Protein AF-A0A5P1F5L2-F1 (afdb_monomer_lite)

pLDDT: mean 84.11, std 21.63, range [30.94, 98.56]

Secondary structure (DSSP, 8-state):
-PPP------------PPP---------HHHHHHHHHHHHHHHHHHHHHHHHHT--HHHHHHHHHHHHHHHHHHHHHHHHHHHHHHHHHHHHHHHHHHHHHHHHHTTSS-HHHHHHHHHHHHHHHHHHHHHHHHHHHHHHHHHTS-HHHHHHHHHHHHHHHHHHHHHHHHHHHHHHTT-

Sequence (179 aa):
MQEYNFNLIQKSTPLLESPAYLIPTTNCPFYAKRFDETIYRYSGAARYLEELQYTDLESKIQWAIGDAMLKEAIAAKVRASDISEKKARIWSLQKRRHQAKARLNAGEITQGEFNLEDATLASEVQAEKEAVEVLKQEASAAAAVPDAELHKRIREGVLAKHEKSISNTEAYLMSFSLL

Structure (mmCIF, N/CA/C/O backbone):
data_AF-A0A5P1F5L2-F1
#
_entry.id   AF-A0A5P1F5L2-F1
#
loop_
_atom_site.group_PDB
_atom_site.id
_atom_site.type_symbol
_atom_site.label_atom_id
_atom_site.label_alt_id
_atom_site.label_comp_id
_atom_site.label_asym_id
_atom_site.label_entity_id
_atom_site.label_seq_id
_atom_site.pdbx_PDB_ins_code
_atom_site.Cartn_x
_atom_site.Cartn_y
_atom_site.Cartn_z
_atom_site.occupancy
_atom_site.B_iso_or_equiv
_atom_site.auth_seq_id
_atom_site.auth_comp_id
_atom_site.auth_asym_id
_atom_site.auth_atom_id
_atom_site.pdbx_PDB_model_num
ATOM 1 N N . MET A 1 1 ? 57.929 -17.078 -86.349 1.00 39.91 1 MET A N 1
ATOM 2 C CA . MET A 1 1 ? 58.569 -18.075 -85.468 1.00 39.91 1 MET A CA 1
ATOM 3 C C . MET A 1 1 ? 60.052 -17.773 -85.463 1.00 39.91 1 MET A C 1
ATOM 5 O O . MET A 1 1 ? 60.691 -17.974 -86.483 1.00 39.91 1 MET A O 1
ATOM 9 N N . GLN A 1 2 ? 60.545 -17.153 -84.392 1.00 36.69 2 GLN A N 1
ATOM 10 C CA . GLN A 1 2 ? 61.964 -16.847 -84.206 1.00 36.69 2 GLN A CA 1
ATOM 11 C C . GLN A 1 2 ? 62.594 -17.970 -83.382 1.00 36.69 2 GLN A C 1
ATOM 13 O O . GLN A 1 2 ? 62.055 -18.353 -82.344 1.00 36.69 2 GLN A O 1
ATOM 18 N N . GLU A 1 3 ? 63.694 -18.512 -83.894 1.00 34.41 3 GLU A N 1
ATOM 19 C CA . GLU A 1 3 ? 64.475 -19.575 -83.274 1.00 34.41 3 GLU A CA 1
ATOM 20 C C . GLU A 1 3 ? 65.290 -19.037 -82.092 1.00 34.41 3 GLU A C 1
ATOM 22 O O . GLU A 1 3 ? 65.934 -17.988 -82.162 1.00 34.41 3 GLU A O 1
ATOM 27 N N . TYR A 1 4 ? 65.227 -19.785 -80.992 1.00 30.95 4 TYR A N 1
ATOM 28 C CA . TYR A 1 4 ? 66.009 -19.604 -79.777 1.00 30.95 4 TYR A CA 1
ATOM 29 C C . TYR A 1 4 ? 67.485 -19.920 -80.043 1.00 30.95 4 TYR A C 1
ATOM 31 O O . TYR A 1 4 ? 67.810 -21.037 -80.438 1.00 30.95 4 TYR A O 1
ATOM 39 N N . ASN A 1 5 ? 68.383 -18.981 -79.734 1.00 35.19 5 ASN A N 1
ATOM 40 C CA . ASN A 1 5 ? 69.810 -19.262 -79.594 1.00 35.19 5 ASN A CA 1
ATOM 41 C C . ASN A 1 5 ? 70.188 -19.330 -78.111 1.00 35.19 5 ASN A C 1
ATOM 43 O O . ASN A 1 5 ? 70.094 -18.352 -77.370 1.00 35.19 5 ASN A O 1
ATOM 47 N N . PHE A 1 6 ? 70.610 -20.523 -77.705 1.00 30.94 6 PHE A N 1
ATOM 48 C CA . PHE A 1 6 ? 71.222 -20.851 -76.426 1.00 30.94 6 PHE A CA 1
ATOM 49 C C . PHE A 1 6 ? 72.671 -20.349 -76.437 1.00 30.94 6 PHE A C 1
ATOM 51 O O . PHE A 1 6 ? 73.428 -20.720 -77.329 1.00 30.94 6 PHE A O 1
ATOM 58 N N . ASN A 1 7 ? 73.091 -19.562 -75.445 1.00 35.19 7 ASN A N 1
ATOM 59 C CA . ASN A 1 7 ? 74.497 -19.539 -75.044 1.00 35.19 7 ASN A CA 1
ATOM 60 C C . ASN A 1 7 ? 74.645 -19.227 -73.551 1.00 35.19 7 ASN A C 1
ATOM 62 O O . ASN A 1 7 ? 74.286 -18.159 -73.059 1.00 35.19 7 ASN A O 1
ATOM 66 N N . LEU A 1 8 ? 75.177 -20.234 -72.862 1.00 31.19 8 LEU A N 1
ATOM 67 C CA . LEU A 1 8 ? 75.652 -20.260 -71.486 1.00 31.19 8 LEU A CA 1
ATOM 68 C C . LEU A 1 8 ? 76.859 -19.324 -71.326 1.00 31.19 8 LEU A C 1
ATOM 70 O O . LEU A 1 8 ? 77.848 -19.526 -72.021 1.00 31.19 8 LEU A O 1
ATOM 74 N N . ILE A 1 9 ? 76.856 -18.443 -70.322 1.00 34.44 9 ILE A N 1
ATOM 75 C CA . ILE A 1 9 ? 78.066 -18.165 -69.530 1.00 34.44 9 ILE A CA 1
ATOM 76 C C . ILE A 1 9 ? 77.661 -18.084 -68.057 1.00 34.44 9 ILE A C 1
ATOM 78 O O . ILE A 1 9 ? 77.001 -17.147 -67.612 1.00 34.44 9 ILE A O 1
ATOM 82 N N . GLN A 1 10 ? 78.077 -19.107 -67.311 1.00 34.38 10 GLN A N 1
ATOM 83 C CA . GLN A 1 10 ? 78.050 -19.170 -65.857 1.00 34.38 10 GLN A CA 1
ATOM 84 C C . GLN A 1 10 ? 78.964 -18.088 -65.266 1.00 34.38 10 GLN A C 1
ATOM 86 O O . GLN A 1 10 ? 80.162 -18.061 -65.550 1.00 34.38 10 GLN A O 1
ATOM 91 N N . LYS A 1 11 ? 78.428 -17.256 -64.371 1.00 35.53 11 LYS A N 1
ATOM 92 C CA . LYS A 1 11 ? 79.216 -16.633 -63.305 1.00 35.53 11 LYS A CA 1
ATOM 93 C C . LYS A 1 11 ? 78.507 -16.848 -61.976 1.00 35.53 11 LYS A C 1
ATOM 95 O O . LYS A 1 11 ? 77.407 -16.370 -61.738 1.00 35.53 11 LYS A O 1
ATOM 100 N N . SER A 1 12 ? 79.179 -17.646 -61.164 1.00 36.00 12 SER A N 1
ATOM 101 C CA . SER A 1 12 ? 78.937 -17.965 -59.768 1.00 36.00 12 SER A CA 1
ATOM 102 C C . SER A 1 12 ? 78.857 -16.716 -58.890 1.00 36.00 12 SER A C 1
ATOM 104 O O . SER A 1 12 ? 79.829 -15.966 -58.795 1.00 36.00 12 SER A O 1
ATOM 106 N N . THR A 1 13 ? 77.745 -16.561 -58.178 1.00 33.91 13 THR A N 1
ATOM 107 C CA . THR A 1 13 ? 77.632 -15.709 -56.987 1.00 33.91 13 THR A CA 1
ATOM 108 C C . THR A 1 13 ? 76.952 -16.514 -55.880 1.00 33.91 13 THR A C 1
ATOM 110 O O . THR A 1 13 ? 75.956 -17.185 -56.159 1.00 33.91 13 THR A O 1
ATOM 113 N N . PRO A 1 14 ? 77.508 -16.521 -54.656 1.00 36.44 14 PRO A N 1
ATOM 114 C CA . PRO A 1 14 ? 77.067 -17.410 -53.594 1.00 36.44 14 PRO A CA 1
ATOM 115 C C . PRO A 1 14 ? 75.724 -16.976 -53.004 1.00 36.44 14 PRO A C 1
ATOM 117 O O . PRO A 1 14 ? 75.420 -15.788 -52.897 1.00 36.44 14 PRO A O 1
ATOM 120 N N . LEU A 1 15 ? 74.957 -17.993 -52.615 1.00 38.56 15 LEU A N 1
ATOM 121 C CA . LEU A 1 15 ? 73.774 -17.940 -51.765 1.00 38.56 15 LEU A CA 1
ATOM 122 C C . LEU A 1 15 ? 74.031 -17.030 -50.556 1.00 38.56 15 LEU A C 1
ATOM 124 O O . LEU A 1 15 ? 74.801 -17.391 -49.668 1.00 38.56 15 LEU A O 1
ATOM 128 N N . LEU A 1 16 ? 73.379 -15.867 -50.522 1.00 33.41 16 LEU A N 1
ATOM 129 C CA . LEU A 1 16 ? 73.164 -15.132 -49.282 1.00 33.41 16 LEU A CA 1
ATOM 130 C C . LEU A 1 16 ? 71.713 -15.368 -48.877 1.00 33.41 16 LEU A C 1
ATOM 132 O O . LEU A 1 16 ? 70.776 -14.938 -49.549 1.00 33.41 16 LEU A O 1
ATOM 136 N N . GLU A 1 17 ? 71.571 -16.158 -47.824 1.00 35.28 17 GLU A N 1
ATOM 137 C CA . GLU A 1 17 ? 70.322 -16.580 -47.215 1.00 35.28 17 GLU A CA 1
ATOM 138 C C . GLU A 1 17 ? 69.431 -15.372 -46.908 1.00 35.28 17 GLU A C 1
ATOM 140 O O . GLU A 1 17 ? 69.845 -14.397 -46.279 1.00 35.28 17 GLU A O 1
ATOM 145 N N . SER A 1 18 ? 68.182 -15.445 -47.365 1.00 33.16 18 SER A N 1
ATOM 146 C CA . SER A 1 18 ? 67.129 -14.531 -46.940 1.00 33.16 18 SER A CA 1
ATOM 147 C C . SER A 1 18 ? 66.970 -14.667 -45.421 1.00 33.16 18 SER A C 1
ATOM 149 O O . SER A 1 18 ? 66.786 -15.796 -44.957 1.00 33.16 18 SER A O 1
ATOM 151 N N . PRO A 1 19 ? 66.998 -13.582 -44.623 1.00 37.66 19 PRO A N 1
ATOM 152 C CA . PRO A 1 19 ? 66.645 -13.692 -43.221 1.00 37.66 19 PRO A CA 1
ATOM 153 C C . PRO A 1 19 ? 65.190 -14.141 -43.168 1.00 37.66 19 PRO A C 1
ATOM 155 O O . PRO A 1 19 ? 64.294 -13.483 -43.702 1.00 37.66 19 PRO A O 1
ATOM 158 N N . ALA A 1 20 ? 64.985 -15.319 -42.586 1.00 35.78 20 ALA A N 1
ATOM 159 C CA . ALA A 1 20 ? 63.677 -15.837 -42.266 1.00 35.78 20 ALA A CA 1
ATOM 160 C C . ALA A 1 20 ? 62.918 -14.746 -41.505 1.00 35.78 20 ALA A C 1
ATOM 162 O O . ALA A 1 20 ? 63.243 -14.431 -40.359 1.00 35.78 20 ALA A O 1
ATOM 163 N N . TYR A 1 21 ? 61.906 -14.161 -42.146 1.00 38.88 21 TYR A N 1
ATOM 164 C CA . TYR A 1 21 ? 60.828 -13.541 -41.403 1.00 38.88 21 TYR A CA 1
ATOM 165 C C . TYR A 1 21 ? 60.235 -14.661 -40.553 1.00 38.88 21 TYR A C 1
ATOM 167 O O . TYR A 1 21 ? 59.498 -15.515 -41.045 1.00 38.88 21 TYR A O 1
ATOM 175 N N . LEU A 1 22 ? 60.628 -14.688 -39.281 1.00 38.41 22 LEU A N 1
ATOM 176 C CA . LEU A 1 22 ? 59.902 -15.370 -38.229 1.00 38.41 22 LEU A CA 1
ATOM 177 C C . LEU A 1 22 ? 58.505 -14.755 -38.224 1.00 38.41 22 LEU A C 1
ATOM 179 O O . LEU A 1 22 ? 58.256 -13.762 -37.549 1.00 38.41 22 LEU A O 1
ATOM 183 N N . ILE A 1 23 ? 57.601 -15.327 -39.014 1.00 43.69 23 ILE A N 1
ATOM 184 C CA . ILE A 1 23 ? 56.178 -15.263 -38.721 1.00 43.69 23 ILE A CA 1
ATOM 185 C C . ILE A 1 23 ? 56.076 -15.951 -37.361 1.00 43.69 23 ILE A C 1
ATOM 187 O O . ILE A 1 23 ? 56.344 -17.155 -37.287 1.00 43.69 23 ILE A O 1
ATOM 191 N N . PRO A 1 24 ? 55.756 -15.244 -36.264 1.00 38.94 24 PRO A N 1
ATOM 192 C CA . PRO A 1 24 ? 55.422 -15.935 -35.043 1.00 38.94 24 PRO A CA 1
ATOM 193 C C . PRO A 1 24 ? 54.139 -16.683 -35.384 1.00 38.94 24 PRO A C 1
ATOM 195 O O . PRO A 1 24 ? 53.091 -16.075 -35.592 1.00 38.94 24 PRO A O 1
ATOM 198 N N . THR A 1 25 ? 54.223 -18.003 -35.515 1.00 46.62 25 THR A N 1
ATOM 199 C CA . THR A 1 25 ? 53.054 -18.871 -35.545 1.00 46.62 25 THR A CA 1
ATOM 200 C C . THR A 1 25 ? 52.390 -18.767 -34.179 1.00 46.62 25 THR A C 1
ATOM 202 O O . THR A 1 25 ? 52.604 -19.597 -33.297 1.00 46.62 25 THR A O 1
ATOM 205 N N . THR A 1 26 ? 51.587 -17.726 -33.978 1.00 48.38 26 THR A N 1
ATOM 206 C CA . THR A 1 26 ? 50.662 -17.576 -32.855 1.00 48.38 26 THR A CA 1
ATOM 207 C C . THR A 1 26 ? 49.464 -18.490 -33.069 1.00 48.38 26 THR A C 1
ATOM 209 O O . THR A 1 26 ? 48.314 -18.075 -33.013 1.00 48.38 26 THR A O 1
ATOM 212 N N . ASN A 1 27 ? 49.720 -19.785 -33.250 1.00 53.09 27 ASN A N 1
ATOM 213 C CA . ASN A 1 27 ? 48.695 -20.805 -33.090 1.00 53.09 27 ASN A CA 1
ATOM 214 C C . ASN A 1 27 ? 48.590 -21.138 -31.593 1.00 53.09 27 ASN A C 1
ATOM 216 O O . ASN A 1 27 ? 48.832 -22.259 -31.155 1.00 53.09 27 ASN A O 1
ATOM 220 N N . CYS A 1 28 ? 48.325 -20.111 -30.780 1.00 49.22 28 CYS A N 1
ATOM 221 C CA . CYS A 1 28 ? 48.042 -20.279 -29.365 1.00 49.22 28 CYS A CA 1
ATOM 222 C C . CYS A 1 28 ? 46.516 -20.332 -29.212 1.00 49.22 28 CYS A C 1
ATOM 224 O O . CYS A 1 28 ? 45.866 -19.287 -29.308 1.00 49.22 28 CYS A O 1
ATOM 226 N N . PRO A 1 29 ? 45.917 -21.515 -28.979 1.00 60.31 29 PRO A N 1
ATOM 227 C CA . PRO A 1 29 ? 44.461 -21.669 -28.914 1.00 60.31 29 PRO A CA 1
ATOM 228 C C . PRO A 1 29 ? 43.824 -20.802 -27.817 1.00 60.31 29 PRO A C 1
ATOM 230 O O . PRO A 1 29 ? 42.662 -20.419 -27.919 1.00 60.31 29 PRO A O 1
ATOM 233 N N . PHE A 1 30 ? 44.597 -20.420 -26.796 1.00 58.59 30 PHE A N 1
ATOM 234 C CA . PHE A 1 30 ? 44.173 -19.476 -25.763 1.00 58.59 30 PHE A CA 1
ATOM 235 C C . PHE A 1 30 ? 44.024 -18.032 -26.267 1.00 58.59 30 PHE A C 1
ATOM 237 O O . PHE A 1 30 ? 43.126 -17.333 -25.801 1.00 58.59 30 PHE A O 1
ATOM 244 N N . TYR A 1 31 ? 44.862 -17.583 -27.208 1.00 59.97 31 TYR A N 1
ATOM 245 C CA . TYR A 1 31 ? 44.731 -16.252 -27.811 1.00 59.97 31 TYR A CA 1
ATOM 246 C C . TYR A 1 31 ? 43.522 -16.199 -28.745 1.00 59.97 31 TYR A C 1
ATOM 248 O O . TYR A 1 31 ? 42.696 -15.308 -28.587 1.00 59.97 31 TYR A O 1
ATOM 256 N N . ALA A 1 32 ? 43.356 -17.188 -29.631 1.00 62.03 32 ALA A N 1
ATOM 257 C CA . ALA A 1 32 ? 42.189 -17.278 -30.515 1.00 62.03 32 ALA A CA 1
ATOM 258 C C . ALA A 1 32 ? 40.870 -17.282 -29.721 1.00 62.03 32 ALA A C 1
ATOM 260 O O . ALA A 1 32 ? 39.995 -16.461 -29.972 1.00 62.03 32 ALA A O 1
ATOM 261 N N . LYS A 1 33 ? 40.789 -18.091 -28.654 1.00 68.75 33 LYS A N 1
ATOM 262 C CA . LYS A 1 33 ? 39.616 -18.137 -27.769 1.00 68.75 33 LYS A CA 1
ATOM 263 C C . LYS A 1 33 ? 39.314 -16.796 -27.081 1.00 68.75 33 LYS A C 1
ATOM 265 O O . LYS A 1 33 ? 38.148 -16.452 -26.914 1.00 68.75 33 LYS A O 1
ATOM 270 N N . ARG A 1 34 ? 40.340 -16.033 -26.677 1.00 65.00 34 ARG A N 1
ATOM 271 C CA . ARG A 1 34 ? 40.158 -14.687 -26.097 1.00 65.00 34 ARG A CA 1
ATOM 272 C C . ARG A 1 34 ? 39.687 -13.663 -27.128 1.00 65.00 34 ARG A C 1
ATOM 274 O O . ARG A 1 34 ? 38.880 -12.803 -26.780 1.00 65.00 34 ARG A O 1
ATOM 281 N N . PHE A 1 35 ? 40.161 -13.749 -28.369 1.00 69.62 35 PHE A N 1
ATOM 282 C CA . PHE A 1 35 ? 39.674 -12.894 -29.453 1.00 69.62 35 PHE A CA 1
ATOM 283 C C . PHE A 1 35 ? 38.219 -13.223 -29.805 1.00 69.62 35 PHE A C 1
ATOM 285 O O . PHE A 1 35 ? 37.404 -12.306 -29.861 1.00 69.62 35 PHE A O 1
ATOM 292 N N . ASP A 1 36 ? 37.865 -14.505 -29.913 1.00 77.00 36 ASP A N 1
ATOM 293 C CA . ASP A 1 36 ? 36.486 -14.948 -30.160 1.00 77.00 36 ASP A CA 1
ATOM 294 C C . ASP A 1 36 ? 35.526 -14.472 -29.056 1.00 77.00 36 ASP A C 1
ATOM 296 O O . ASP A 1 36 ? 34.434 -13.977 -29.336 1.00 77.00 36 ASP A O 1
ATOM 300 N N . GLU A 1 37 ? 35.946 -14.551 -27.788 1.00 81.25 37 GLU A N 1
ATOM 301 C CA . GLU A 1 37 ? 35.156 -14.058 -26.655 1.00 81.25 37 GLU A CA 1
ATOM 302 C C . GLU A 1 37 ? 34.994 -12.528 -26.672 1.00 81.25 37 GLU A C 1
ATOM 304 O O . GLU A 1 37 ? 33.905 -12.013 -26.408 1.00 81.25 37 GLU A O 1
ATOM 309 N N . THR A 1 38 ? 36.057 -11.795 -27.009 1.00 82.19 38 THR A N 1
ATOM 310 C CA . THR A 1 38 ? 36.033 -10.329 -27.143 1.00 82.19 38 THR A CA 1
ATOM 311 C C . THR A 1 38 ? 35.085 -9.893 -28.262 1.00 82.19 38 THR A C 1
ATOM 313 O O . THR A 1 38 ? 34.240 -9.025 -28.046 1.00 82.19 38 THR A O 1
ATOM 316 N N . ILE A 1 39 ? 35.158 -10.544 -29.427 1.00 82.06 39 ILE A N 1
ATOM 317 C CA . ILE A 1 39 ? 34.279 -10.289 -30.578 1.00 82.06 39 ILE A CA 1
ATOM 318 C C . ILE A 1 39 ? 32.820 -10.608 -30.228 1.00 82.06 39 ILE A C 1
ATOM 320 O O . ILE A 1 39 ? 31.920 -9.826 -30.545 1.00 82.06 39 ILE A O 1
ATOM 324 N N . TYR A 1 40 ? 32.566 -11.719 -29.531 1.00 85.44 40 TYR A N 1
ATOM 325 C CA . TYR A 1 40 ? 31.224 -12.087 -29.079 1.00 85.44 40 TYR A CA 1
ATOM 326 C C . TYR A 1 40 ? 30.628 -11.048 -28.115 1.00 85.44 40 TYR A C 1
ATOM 328 O O . TYR A 1 40 ? 29.485 -10.622 -28.282 1.00 85.44 40 TYR A O 1
ATOM 336 N N . ARG A 1 41 ? 31.403 -10.583 -27.127 1.00 87.62 41 ARG A N 1
ATOM 337 C CA . ARG A 1 41 ? 30.953 -9.551 -26.176 1.00 87.62 41 ARG A CA 1
ATOM 338 C C . ARG A 1 41 ? 30.711 -8.206 -26.861 1.00 87.62 41 ARG A C 1
ATOM 340 O O . ARG A 1 41 ? 29.685 -7.578 -26.602 1.00 87.62 41 ARG A O 1
ATOM 347 N N . TYR A 1 42 ? 31.618 -7.791 -27.745 1.00 90.69 42 TYR A N 1
ATOM 348 C CA . TYR A 1 42 ? 31.492 -6.548 -28.504 1.00 90.69 42 TYR A CA 1
ATOM 349 C C . TYR A 1 42 ? 30.253 -6.561 -29.405 1.00 90.69 42 TYR A C 1
ATOM 351 O O . TYR A 1 42 ? 29.422 -5.661 -29.324 1.00 90.69 42 TYR A O 1
ATOM 359 N N . SER A 1 43 ? 30.086 -7.610 -30.217 1.00 89.44 43 SER A N 1
ATOM 360 C CA . SER A 1 43 ? 28.923 -7.751 -31.107 1.00 89.44 43 SER A CA 1
ATOM 361 C C . SER A 1 43 ? 27.604 -7.797 -30.333 1.00 89.44 43 SER A C 1
ATOM 363 O O . SER A 1 43 ? 26.630 -7.165 -30.741 1.00 89.44 43 SER A O 1
ATOM 365 N N . GLY A 1 44 ? 27.578 -8.465 -29.175 1.00 92.00 44 GLY A N 1
ATOM 366 C CA . GLY A 1 44 ? 26.426 -8.460 -28.276 1.00 92.00 44 GLY A CA 1
ATOM 367 C C . GLY A 1 44 ? 26.075 -7.064 -27.755 1.00 92.00 44 GLY A C 1
ATOM 368 O O . GLY A 1 44 ? 24.907 -6.679 -27.787 1.00 92.00 44 GLY A O 1
ATOM 369 N N . ALA A 1 45 ? 27.070 -6.292 -27.313 1.00 92.88 45 ALA A N 1
ATOM 370 C CA . ALA A 1 45 ? 26.867 -4.927 -26.829 1.00 92.88 45 ALA A CA 1
ATOM 371 C C . ALA A 1 45 ? 26.471 -3.949 -27.948 1.00 92.88 45 ALA A C 1
ATOM 373 O O . ALA A 1 45 ? 25.619 -3.093 -27.727 1.00 92.88 45 ALA A O 1
ATOM 374 N N . ALA A 1 46 ? 27.033 -4.101 -29.149 1.00 93.25 46 ALA A N 1
ATOM 375 C CA . ALA A 1 46 ? 26.689 -3.280 -30.309 1.00 93.25 46 ALA A CA 1
ATOM 376 C C . ALA A 1 46 ? 25.233 -3.507 -30.733 1.00 93.25 46 ALA A C 1
ATOM 378 O O . ALA A 1 46 ? 24.486 -2.548 -30.912 1.00 93.25 46 ALA A O 1
ATOM 379 N N . ARG A 1 47 ? 24.801 -4.774 -30.789 1.00 94.75 47 ARG A N 1
ATOM 380 C CA . ARG A 1 47 ? 23.399 -5.123 -31.045 1.00 94.75 47 ARG A CA 1
ATOM 381 C C . ARG A 1 47 ? 22.468 -4.578 -29.961 1.00 94.75 47 ARG A C 1
ATOM 383 O O . ARG A 1 47 ? 21.407 -4.058 -30.271 1.00 94.75 47 ARG A O 1
ATOM 390 N N . TYR A 1 48 ? 22.862 -4.659 -28.690 1.00 93.56 48 TYR A N 1
ATOM 391 C CA . TYR A 1 48 ? 22.062 -4.094 -27.602 1.00 93.56 48 TYR A CA 1
ATOM 392 C C . TYR A 1 48 ? 21.939 -2.562 -27.695 1.00 93.56 48 TYR A C 1
ATOM 394 O O . TYR A 1 48 ? 20.865 -2.017 -27.452 1.00 93.56 48 TYR A O 1
ATOM 402 N N . LEU A 1 49 ? 23.007 -1.857 -28.086 1.00 95.62 49 LEU A N 1
ATOM 403 C CA . LEU A 1 49 ? 22.950 -0.414 -28.338 1.00 95.62 49 LEU A CA 1
ATOM 404 C C . LEU A 1 49 ? 21.988 -0.081 -29.487 1.00 95.62 49 LEU A C 1
ATOM 406 O O . LEU A 1 49 ? 21.202 0.856 -29.370 1.00 95.62 49 LEU A O 1
ATOM 410 N N . GLU A 1 50 ? 22.017 -0.867 -30.562 1.00 95.06 50 GLU A N 1
ATOM 411 C CA . GLU A 1 50 ? 21.081 -0.741 -31.682 1.00 95.06 50 GLU A CA 1
ATOM 412 C C . GLU A 1 50 ? 19.624 -0.932 -31.217 1.00 95.06 50 GLU A C 1
ATOM 414 O O . GLU A 1 50 ? 18.768 -0.088 -31.478 1.00 95.06 50 GLU A O 1
ATOM 419 N N . GLU A 1 51 ? 19.344 -1.975 -30.430 1.00 94.81 51 GLU A N 1
ATOM 420 C CA . GLU A 1 51 ? 18.022 -2.211 -29.827 1.00 94.81 51 GLU A CA 1
ATOM 421 C C . GLU A 1 51 ? 17.559 -1.049 -28.929 1.00 94.81 51 GLU A C 1
ATOM 423 O O . GLU A 1 51 ? 16.371 -0.703 -28.902 1.00 94.81 51 GLU A O 1
ATOM 428 N N . LEU A 1 52 ? 18.479 -0.420 -28.190 1.00 93.81 52 LEU A N 1
ATOM 429 C CA . LEU A 1 52 ? 18.172 0.777 -27.409 1.00 93.81 52 LEU A CA 1
ATOM 430 C C . LEU A 1 52 ? 17.811 1.953 -28.324 1.00 93.81 52 LEU A C 1
ATOM 432 O O . LEU A 1 52 ? 16.789 2.590 -28.093 1.00 93.81 52 LEU A O 1
ATOM 436 N N . GLN A 1 53 ? 18.572 2.212 -29.385 1.00 92.12 53 GLN A N 1
ATOM 437 C CA . GLN A 1 53 ? 18.306 3.330 -30.300 1.00 92.12 53 GLN A CA 1
ATOM 438 C C . GLN A 1 53 ? 16.965 3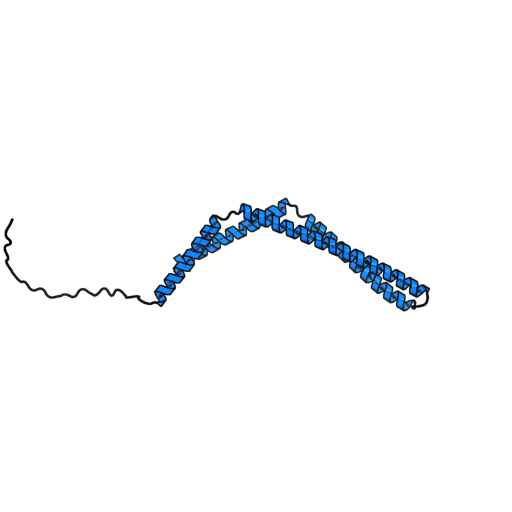.204 -31.038 1.00 92.12 53 GLN A C 1
ATOM 440 O O . GLN A 1 53 ? 16.297 4.211 -31.267 1.00 92.12 53 GLN A O 1
ATOM 445 N N . TYR A 1 54 ? 16.539 1.978 -31.360 1.00 92.81 54 TYR A N 1
ATOM 446 C CA . TYR A 1 54 ? 15.242 1.705 -31.997 1.00 92.81 54 TYR A CA 1
ATOM 447 C C . TYR A 1 54 ? 14.109 1.411 -31.008 1.00 92.81 54 TYR A C 1
ATOM 449 O O . TYR A 1 54 ? 13.010 1.020 -31.408 1.00 92.81 54 TYR A O 1
ATOM 457 N N . THR A 1 55 ? 14.345 1.584 -29.708 1.00 93.00 55 THR A N 1
ATOM 458 C CA . THR A 1 55 ? 13.305 1.388 -28.702 1.00 93.00 55 THR A CA 1
ATOM 459 C C . THR A 1 55 ? 12.172 2.399 -28.888 1.00 93.00 55 THR A C 1
ATOM 461 O O . THR A 1 55 ? 12.387 3.608 -28.828 1.00 93.00 55 THR A O 1
ATOM 464 N N . ASP A 1 56 ? 10.935 1.905 -28.966 1.00 95.06 56 ASP A N 1
ATOM 465 C CA . ASP A 1 56 ? 9.749 2.748 -28.818 1.00 95.06 56 ASP A CA 1
ATOM 466 C C . ASP A 1 56 ? 9.591 3.199 -27.357 1.00 95.06 56 ASP A C 1
ATOM 468 O O . ASP A 1 56 ? 9.064 2.491 -26.488 1.00 95.06 56 ASP A O 1
ATOM 472 N N . LEU A 1 57 ? 10.108 4.394 -27.078 1.00 94.94 57 LEU A N 1
ATOM 473 C CA . LEU A 1 57 ? 10.037 5.013 -25.762 1.00 94.94 57 LEU A CA 1
ATOM 474 C C . LEU A 1 57 ? 8.625 5.450 -25.394 1.00 94.94 57 LEU A C 1
ATOM 476 O O . LEU A 1 57 ? 8.286 5.405 -24.214 1.00 94.94 57 LEU A O 1
ATOM 480 N N . GLU A 1 58 ? 7.797 5.845 -26.359 1.00 94.69 58 GLU A N 1
ATOM 481 C CA . GLU A 1 58 ? 6.454 6.344 -26.063 1.00 94.69 58 GLU A CA 1
ATOM 482 C C . GLU A 1 58 ? 5.571 5.203 -25.553 1.00 94.69 58 GLU A C 1
ATOM 484 O O . GLU A 1 58 ? 4.961 5.339 -24.492 1.00 94.69 58 GLU A O 1
ATOM 489 N N . SER A 1 59 ? 5.613 4.031 -26.195 1.00 94.81 59 SER A N 1
ATOM 490 C CA . SER A 1 59 ? 4.926 2.838 -25.676 1.00 94.81 59 SER A CA 1
ATOM 491 C C . SER A 1 59 ? 5.439 2.423 -24.293 1.00 94.81 59 SER A C 1
ATOM 493 O O . SER A 1 59 ? 4.648 2.068 -23.416 1.00 94.81 59 SER A O 1
ATOM 495 N N . LYS A 1 60 ? 6.757 2.506 -24.044 1.00 94.88 60 LYS A N 1
ATOM 496 C CA . LYS A 1 60 ? 7.333 2.219 -22.715 1.00 94.88 60 LYS A CA 1
ATOM 497 C C . LYS A 1 60 ? 6.858 3.211 -21.651 1.00 94.88 60 LYS A C 1
ATOM 499 O O . LYS A 1 60 ? 6.573 2.799 -20.527 1.00 94.88 60 LYS A O 1
ATOM 504 N N . ILE A 1 61 ? 6.762 4.496 -21.989 1.00 95.81 61 ILE A N 1
ATOM 505 C CA . ILE A 1 61 ? 6.256 5.545 -21.094 1.00 95.81 61 ILE A CA 1
ATOM 506 C C . ILE A 1 61 ? 4.777 5.305 -20.787 1.00 95.81 61 ILE A C 1
ATOM 508 O O . ILE A 1 61 ? 4.399 5.307 -19.618 1.00 95.81 61 ILE A O 1
ATOM 512 N N . GLN A 1 62 ? 3.951 5.046 -21.802 1.00 95.62 62 GLN A N 1
ATOM 513 C CA . GLN A 1 62 ? 2.522 4.773 -21.624 1.00 95.62 62 GLN A CA 1
ATOM 514 C C . GLN A 1 62 ? 2.280 3.537 -20.759 1.00 95.62 62 GLN A C 1
ATOM 516 O O . GLN A 1 62 ? 1.452 3.572 -19.848 1.00 95.62 62 GLN A O 1
ATOM 521 N N . TRP A 1 63 ? 3.049 2.469 -20.981 1.00 96.69 63 TRP A N 1
ATOM 522 C CA . TRP A 1 63 ? 2.982 1.278 -20.144 1.00 96.69 63 TRP A CA 1
ATOM 523 C C . TRP A 1 63 ? 3.379 1.572 -18.692 1.00 96.69 63 TRP A C 1
ATOM 525 O O . TRP A 1 63 ? 2.674 1.162 -17.774 1.00 96.69 63 TRP A O 1
ATOM 535 N N . ALA A 1 64 ? 4.461 2.325 -18.468 1.00 95.81 64 ALA A N 1
ATOM 536 C CA . ALA A 1 64 ? 4.908 2.689 -17.123 1.00 95.81 64 ALA A CA 1
ATOM 537 C C . ALA A 1 64 ? 3.889 3.570 -16.381 1.00 95.81 64 ALA A C 1
ATOM 539 O O . ALA A 1 64 ? 3.698 3.407 -15.176 1.00 95.81 64 ALA A O 1
ATOM 540 N N . ILE A 1 65 ? 3.217 4.476 -17.097 1.00 94.44 65 ILE A N 1
ATOM 541 C CA . ILE A 1 65 ? 2.107 5.269 -16.557 1.00 94.44 65 ILE A CA 1
ATOM 542 C C . ILE A 1 65 ? 0.952 4.343 -16.166 1.00 94.44 65 ILE A C 1
ATOM 544 O O . ILE A 1 65 ? 0.497 4.388 -15.024 1.00 94.44 65 ILE A O 1
ATOM 548 N N . GLY A 1 66 ? 0.526 3.455 -17.069 1.00 94.50 66 GLY A N 1
ATOM 549 C CA . GLY A 1 66 ? -0.553 2.503 -16.801 1.00 94.50 66 GLY A CA 1
ATOM 550 C C . GLY A 1 66 ? -0.267 1.585 -15.607 1.00 94.50 66 GLY A C 1
ATOM 551 O O . GLY A 1 66 ? -1.134 1.398 -14.754 1.00 94.50 66 GLY A O 1
ATOM 552 N N . ASP A 1 67 ? 0.956 1.061 -15.500 1.00 95.69 67 ASP A N 1
ATOM 553 C CA . ASP A 1 67 ? 1.400 0.242 -14.365 1.00 95.69 67 ASP A CA 1
ATOM 554 C C . ASP A 1 67 ? 1.372 1.028 -13.043 1.00 95.69 67 ASP A C 1
ATOM 556 O O . ASP A 1 67 ? 0.877 0.528 -12.031 1.00 95.69 67 ASP A O 1
ATOM 560 N N . ALA A 1 68 ? 1.839 2.281 -13.043 1.00 93.25 68 ALA A N 1
ATOM 561 C CA . ALA A 1 68 ? 1.801 3.132 -11.856 1.00 93.25 68 ALA A CA 1
ATOM 562 C C . ALA A 1 68 ? 0.364 3.446 -11.410 1.00 93.25 68 ALA A C 1
ATOM 564 O O . ALA A 1 68 ? 0.047 3.308 -10.227 1.00 93.25 68 ALA A O 1
ATOM 565 N N . MET A 1 69 ? -0.520 3.798 -12.348 1.00 92.44 69 MET A N 1
ATOM 566 C CA . MET A 1 69 ? -1.936 4.047 -12.059 1.00 92.44 69 MET A CA 1
ATOM 567 C C . MET A 1 69 ? -2.634 2.794 -11.521 1.00 92.44 69 MET A C 1
ATOM 569 O O . MET A 1 69 ? -3.417 2.876 -10.575 1.00 92.44 69 MET A O 1
ATOM 573 N N . LEU A 1 70 ? -2.337 1.621 -12.088 1.00 94.69 70 LEU A N 1
ATOM 574 C CA . LEU A 1 70 ? -2.894 0.353 -11.621 1.00 94.69 70 LEU A CA 1
ATOM 575 C C . LEU A 1 70 ? -2.446 0.036 -10.190 1.00 94.69 70 LEU A C 1
ATOM 577 O O . LEU A 1 70 ? -3.275 -0.337 -9.358 1.00 94.69 70 LEU A O 1
ATOM 581 N N . LYS A 1 71 ? -1.155 0.206 -9.889 1.00 93.75 71 LYS A N 1
ATOM 582 C CA . LYS A 1 71 ? -0.614 0.021 -8.534 1.00 93.75 71 LYS A CA 1
ATOM 583 C C . LYS A 1 71 ? -1.285 0.949 -7.531 1.00 93.75 71 LYS A C 1
ATOM 585 O O . LYS A 1 71 ? -1.676 0.486 -6.460 1.00 93.75 71 LYS A O 1
ATOM 590 N N . GLU A 1 72 ? -1.485 2.212 -7.894 1.00 92.56 72 GLU A N 1
ATOM 591 C CA . GLU A 1 72 ? -2.169 3.172 -7.027 1.00 92.56 72 GLU A CA 1
ATOM 592 C C . GLU A 1 72 ? -3.645 2.803 -6.821 1.00 92.56 72 GLU A C 1
ATOM 594 O O . GLU A 1 72 ? -4.140 2.822 -5.696 1.00 92.56 72 GLU A O 1
ATOM 599 N N . ALA A 1 73 ? -4.345 2.361 -7.870 1.00 92.88 73 ALA A N 1
ATOM 600 C CA . ALA A 1 73 ? -5.725 1.893 -7.757 1.00 92.88 73 ALA A CA 1
ATOM 601 C C . ALA A 1 73 ? -5.855 0.661 -6.842 1.00 92.88 73 ALA A C 1
ATOM 603 O O . ALA A 1 73 ? -6.821 0.546 -6.082 1.00 92.88 73 ALA A O 1
ATOM 604 N N . ILE A 1 74 ? -4.890 -0.262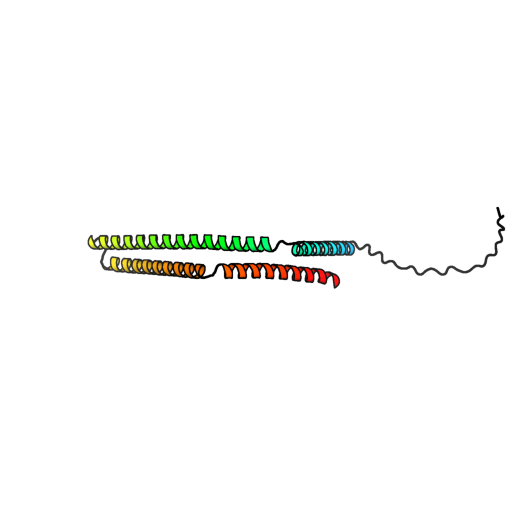 -6.891 1.00 96.19 74 ILE A N 1
ATOM 605 C CA . ILE A 1 74 ? -4.827 -1.410 -5.977 1.00 96.19 74 ILE A CA 1
ATOM 606 C C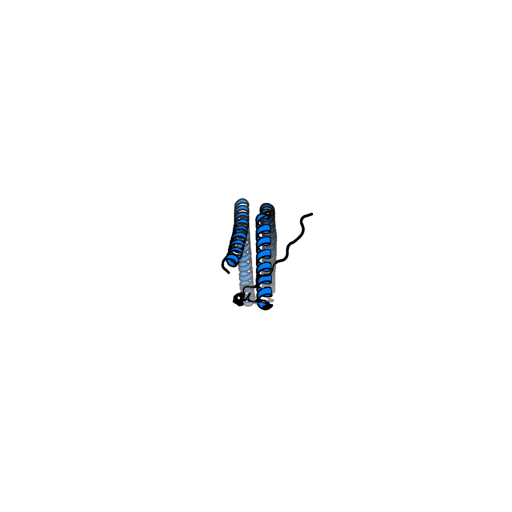 . ILE A 1 74 ? -4.571 -0.928 -4.546 1.00 96.19 74 ILE A C 1
ATOM 608 O O . ILE A 1 74 ? -5.309 -1.314 -3.640 1.00 96.19 74 ILE A O 1
ATOM 612 N N . ALA A 1 75 ? -3.588 -0.050 -4.340 1.00 95.19 75 ALA A N 1
ATOM 613 C CA . ALA A 1 75 ? -3.271 0.498 -3.024 1.00 95.19 75 ALA A CA 1
ATOM 614 C C . ALA A 1 75 ? -4.468 1.243 -2.406 1.00 95.19 75 ALA A C 1
ATOM 616 O O . ALA A 1 75 ? -4.773 1.059 -1.228 1.00 95.19 75 ALA A O 1
ATOM 617 N N . ALA A 1 76 ? -5.213 2.011 -3.204 1.00 94.31 76 ALA A N 1
ATOM 618 C CA . ALA A 1 76 ? -6.431 2.687 -2.768 1.00 94.31 76 ALA A CA 1
ATOM 619 C C . ALA A 1 76 ? -7.514 1.702 -2.298 1.00 94.31 76 ALA A C 1
ATOM 621 O O . ALA A 1 76 ? -8.151 1.933 -1.267 1.00 94.31 76 ALA A O 1
ATOM 622 N N . LYS A 1 77 ? -7.699 0.583 -3.011 1.00 96.38 77 LYS A N 1
ATOM 623 C CA . LYS A 1 77 ? -8.635 -0.478 -2.603 1.00 96.38 77 LYS A CA 1
ATOM 624 C C . LYS A 1 77 ? -8.209 -1.150 -1.300 1.00 96.38 77 LYS A C 1
ATOM 626 O O . LYS A 1 77 ? -9.065 -1.381 -0.450 1.00 96.38 77 LYS A O 1
ATOM 631 N N . VAL A 1 78 ? -6.915 -1.428 -1.135 1.00 97.50 78 VAL A N 1
ATOM 632 C CA . VAL A 1 78 ? -6.368 -2.002 0.104 1.00 97.50 78 VAL A CA 1
ATOM 633 C C . VAL A 1 78 ? -6.633 -1.064 1.281 1.00 97.50 78 VAL A C 1
ATOM 635 O O . VAL A 1 78 ? -7.295 -1.471 2.229 1.00 97.50 78 VAL A O 1
ATOM 638 N N . ARG A 1 79 ? -6.277 0.223 1.167 1.00 96.25 79 ARG A N 1
ATOM 639 C CA . ARG A 1 79 ? -6.552 1.221 2.219 1.00 96.25 79 ARG A CA 1
ATOM 640 C C . ARG A 1 79 ? -8.039 1.305 2.575 1.00 96.25 79 ARG A C 1
ATOM 642 O O . ARG A 1 79 ? -8.393 1.395 3.748 1.00 96.25 79 ARG A O 1
ATOM 649 N N . ALA A 1 80 ? -8.928 1.264 1.580 1.00 96.50 80 ALA A N 1
ATOM 650 C CA . ALA A 1 80 ? -10.371 1.275 1.820 1.00 96.50 80 ALA A CA 1
ATOM 651 C C . ALA A 1 80 ? -10.850 0.020 2.576 1.00 96.50 80 ALA A C 1
ATOM 653 O O . ALA A 1 80 ? -11.683 0.132 3.481 1.00 96.50 80 ALA A O 1
ATOM 654 N N . SER A 1 81 ? -10.308 -1.151 2.229 1.00 97.88 81 SER A N 1
ATOM 655 C CA . SER A 1 81 ? -10.570 -2.410 2.933 1.00 97.88 81 SER A CA 1
ATOM 656 C C . SER A 1 81 ? -10.091 -2.345 4.383 1.00 97.88 81 SER A C 1
ATOM 658 O O . SER A 1 81 ? -10.877 -2.618 5.290 1.00 97.88 81 SER A O 1
ATOM 660 N N . ASP A 1 82 ? -8.861 -1.883 4.614 1.00 97.94 82 ASP A N 1
ATOM 661 C CA . ASP A 1 82 ? -8.270 -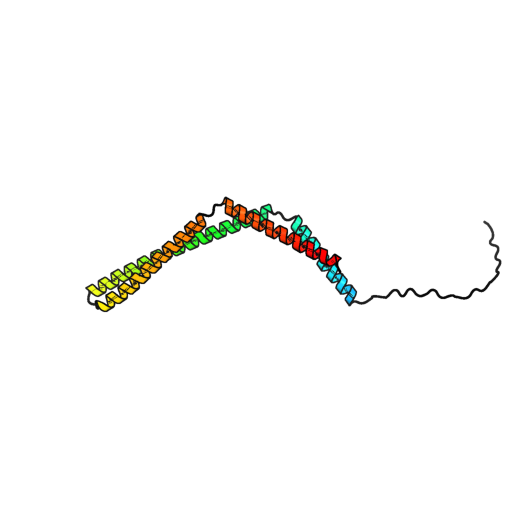1.765 5.952 1.00 97.94 82 ASP A CA 1
ATOM 662 C C . ASP A 1 82 ? -9.080 -0.813 6.842 1.00 97.94 82 ASP A C 1
ATOM 664 O O . ASP A 1 82 ? -9.394 -1.124 7.992 1.00 97.94 82 ASP A O 1
ATOM 668 N N . ILE A 1 83 ? -9.508 0.337 6.304 1.00 97.69 83 ILE A N 1
ATOM 669 C CA . ILE A 1 83 ? -10.396 1.267 7.019 1.00 97.69 83 ILE A CA 1
ATOM 670 C C . ILE A 1 83 ? -11.711 0.576 7.404 1.00 97.69 83 ILE A C 1
ATOM 672 O O . ILE A 1 83 ? -12.225 0.793 8.506 1.00 97.69 83 ILE A O 1
ATOM 676 N N . SER A 1 84 ? -12.284 -0.224 6.504 1.00 98.00 84 SER A N 1
ATOM 677 C CA . SER A 1 84 ? -13.524 -0.955 6.768 1.00 98.00 84 SER A CA 1
ATOM 678 C C . SER A 1 84 ? -13.341 -2.005 7.867 1.00 98.00 84 SER A C 1
ATOM 680 O O . SER A 1 84 ? -14.156 -2.074 8.790 1.00 98.00 84 SER A O 1
ATOM 682 N N . GLU A 1 85 ? -12.257 -2.778 7.815 1.00 98.44 85 GLU A N 1
ATOM 683 C CA . GLU A 1 85 ? -11.920 -3.782 8.828 1.00 98.44 85 GLU A CA 1
ATOM 684 C C . GLU A 1 85 ? -11.732 -3.145 10.209 1.00 98.44 85 GLU A C 1
ATOM 686 O O . GLU A 1 85 ? -12.332 -3.584 11.193 1.00 98.44 85 GLU A O 1
ATOM 691 N N . LYS A 1 86 ? -10.992 -2.035 10.286 1.00 98.06 86 LYS A N 1
ATOM 692 C CA . LYS A 1 86 ? -10.790 -1.300 11.541 1.00 98.06 86 LYS A CA 1
ATOM 693 C C . LYS A 1 86 ? -12.089 -0.752 12.116 1.00 98.06 86 LYS A C 1
ATOM 695 O O . LYS A 1 86 ? -12.332 -0.867 13.318 1.00 98.06 86 LYS A O 1
ATOM 700 N N . LYS A 1 87 ? -12.979 -0.217 11.274 1.00 98.06 87 LYS A N 1
ATOM 701 C CA . LYS A 1 87 ? -14.323 0.207 11.704 1.00 98.06 87 LYS A CA 1
ATOM 702 C C . LYS A 1 87 ? -15.141 -0.963 12.252 1.00 98.06 87 LYS A C 1
ATOM 704 O O . LYS A 1 87 ? -15.796 -0.809 13.285 1.00 98.06 87 LYS A O 1
ATOM 709 N N . ALA A 1 88 ? -15.078 -2.129 11.610 1.00 98.44 88 ALA A N 1
ATOM 710 C CA . ALA A 1 88 ? -15.730 -3.338 12.108 1.00 98.44 88 ALA A CA 1
ATOM 711 C C . ALA A 1 88 ? -15.140 -3.784 13.459 1.00 98.44 88 ALA A C 1
ATOM 713 O O . ALA A 1 88 ? -15.891 -4.132 14.376 1.00 98.44 88 ALA A O 1
ATOM 714 N N . ARG A 1 89 ? -13.815 -3.690 13.630 1.00 98.38 89 ARG A N 1
ATOM 715 C CA . ARG A 1 89 ? -13.151 -3.978 14.906 1.00 98.38 89 ARG A CA 1
ATOM 716 C C . ARG A 1 89 ? -13.599 -3.019 16.008 1.00 98.38 89 ARG A C 1
ATOM 718 O O . ARG A 1 89 ? -13.985 -3.492 17.075 1.00 98.38 89 ARG A O 1
ATOM 725 N N . ILE A 1 90 ? -13.656 -1.711 15.747 1.00 98.56 90 ILE A N 1
ATOM 726 C CA . ILE A 1 90 ? -14.183 -0.712 16.697 1.00 98.56 90 ILE A CA 1
ATOM 727 C C . ILE A 1 90 ? -15.600 -1.085 17.146 1.00 98.56 90 ILE A C 1
ATOM 729 O O . ILE A 1 90 ? -15.878 -1.098 18.346 1.00 98.56 90 ILE A O 1
ATOM 733 N N . TRP A 1 91 ? -16.480 -1.443 16.207 1.00 98.56 91 TRP A N 1
ATOM 734 C CA . TRP A 1 91 ? -17.841 -1.875 16.531 1.00 98.56 91 TRP A CA 1
ATOM 735 C C . TRP A 1 91 ? -17.856 -3.124 17.424 1.00 98.56 91 TRP A C 1
ATOM 737 O O . TRP A 1 91 ? -18.577 -3.176 18.422 1.00 98.56 91 TRP A O 1
ATOM 747 N N . SER A 1 92 ? -17.020 -4.120 17.115 1.00 98.50 92 SER A N 1
ATOM 748 C CA . SER A 1 92 ? -16.904 -5.342 17.921 1.00 98.50 92 SER A CA 1
ATOM 749 C C . SER A 1 92 ? -16.422 -5.063 19.352 1.00 98.50 92 SER A C 1
ATOM 751 O O . SER A 1 92 ? -16.967 -5.618 20.308 1.00 98.50 92 SER A O 1
ATOM 753 N N . LEU A 1 93 ? -15.464 -4.146 19.518 1.00 98.38 93 LEU A N 1
ATOM 754 C CA . LEU A 1 93 ? -14.946 -3.732 20.821 1.00 98.38 93 LEU A CA 1
ATOM 755 C C . LEU A 1 93 ? -16.006 -2.974 21.624 1.00 98.38 93 LEU A C 1
ATOM 757 O O . LEU A 1 93 ? -16.199 -3.244 22.807 1.00 98.38 93 LEU A O 1
ATOM 761 N N . GLN A 1 94 ? -16.758 -2.076 20.983 1.00 98.12 94 GLN A N 1
ATOM 762 C CA . GLN A 1 94 ? -17.884 -1.387 21.619 1.00 98.12 94 GLN A CA 1
ATOM 763 C C . GLN A 1 94 ? -18.966 -2.371 22.073 1.00 98.12 94 GLN A C 1
ATOM 765 O O . GLN A 1 94 ? -19.462 -2.271 23.196 1.00 98.12 94 GLN A O 1
ATOM 770 N N . LYS A 1 95 ? -19.279 -3.377 21.249 1.00 98.00 95 LYS A N 1
ATOM 771 C CA . LYS A 1 95 ? -20.197 -4.456 21.628 1.00 98.00 95 LYS A CA 1
ATOM 772 C C . LYS A 1 95 ? -19.700 -5.209 22.868 1.00 98.00 95 LYS A C 1
ATOM 774 O O . LYS A 1 95 ? -20.497 -5.451 23.773 1.00 98.00 95 LYS A O 1
ATOM 779 N N . ARG A 1 96 ? -18.400 -5.518 22.954 1.00 97.81 96 ARG A N 1
ATOM 780 C CA . ARG A 1 96 ? -17.796 -6.135 24.150 1.00 97.81 96 ARG A CA 1
ATOM 781 C C . ARG A 1 96 ? -17.913 -5.249 25.390 1.00 97.81 96 ARG A C 1
ATOM 783 O O . ARG A 1 96 ? -18.299 -5.752 26.439 1.00 97.81 96 ARG A O 1
ATOM 790 N N . ARG A 1 97 ? -17.686 -3.935 25.276 1.00 97.38 97 ARG A N 1
ATOM 791 C CA . ARG A 1 97 ? -17.884 -2.991 26.398 1.00 97.38 97 ARG A CA 1
ATOM 792 C C . ARG A 1 97 ? -19.324 -3.003 26.909 1.00 97.38 97 ARG A C 1
ATOM 794 O O . ARG A 1 97 ? -19.558 -3.044 28.115 1.00 97.38 97 ARG A O 1
ATOM 801 N N . HIS A 1 98 ? -20.302 -3.023 26.001 1.00 97.12 98 HIS A N 1
ATOM 802 C CA . HIS A 1 98 ? -21.712 -3.141 26.378 1.00 97.12 98 HIS A CA 1
ATOM 803 C C . HIS A 1 98 ? -22.018 -4.464 27.091 1.00 97.12 98 HIS A C 1
ATOM 805 O O . HIS A 1 98 ? -22.761 -4.464 28.071 1.00 97.12 98 HIS A O 1
ATOM 811 N N . GLN A 1 99 ? -21.421 -5.571 26.644 1.00 97.62 99 GLN A N 1
ATOM 812 C CA . GLN A 1 99 ? -21.556 -6.872 27.303 1.00 97.62 99 GLN A CA 1
ATOM 813 C C . GLN A 1 99 ? -20.920 -6.878 28.698 1.00 97.62 99 GLN A C 1
ATOM 815 O O . GLN A 1 99 ? -21.572 -7.301 29.646 1.00 97.62 99 GLN A O 1
ATOM 820 N N . ALA A 1 100 ? -19.700 -6.357 28.857 1.00 97.12 100 ALA A N 1
ATOM 821 C CA . ALA A 1 100 ? -19.047 -6.237 30.162 1.00 97.12 100 ALA A CA 1
ATOM 822 C C . ALA A 1 100 ? -19.898 -5.413 31.143 1.00 97.12 100 ALA A C 1
ATOM 824 O O . ALA A 1 100 ? -20.093 -5.809 32.290 1.00 97.12 100 ALA A O 1
ATOM 825 N N . LYS A 1 101 ? -20.511 -4.322 30.668 1.00 97.62 101 LYS A N 1
ATOM 826 C CA . LYS A 1 101 ? -21.437 -3.519 31.477 1.00 97.62 101 LYS A CA 1
ATOM 827 C C . LYS A 1 101 ? -22.695 -4.294 31.887 1.00 97.62 101 LYS A C 1
ATOM 829 O O . LYS A 1 101 ? -23.161 -4.145 33.011 1.00 97.62 101 LYS A O 1
ATOM 834 N N . ALA A 1 102 ? -23.243 -5.126 31.003 1.00 97.88 102 ALA A N 1
ATOM 835 C CA . ALA A 1 102 ? -24.377 -5.985 31.341 1.00 97.88 102 ALA A CA 1
ATOM 836 C C . ALA A 1 102 ? -24.008 -7.029 32.411 1.00 97.88 102 ALA A C 1
ATOM 838 O O . ALA A 1 102 ? -24.778 -7.229 33.346 1.00 97.88 102 ALA A O 1
ATOM 839 N N . ARG A 1 103 ? -22.811 -7.624 32.320 1.00 98.00 103 ARG A N 1
ATOM 840 C CA . ARG A 1 103 ? -22.279 -8.578 33.311 1.00 98.00 103 ARG A CA 1
ATOM 841 C C . ARG A 1 103 ? -22.065 -7.929 34.679 1.00 98.00 103 ARG A C 1
ATOM 843 O O . ARG A 1 103 ? -22.413 -8.524 35.693 1.00 98.00 103 ARG A O 1
ATOM 850 N N . LEU A 1 104 ? -21.568 -6.689 34.707 1.00 98.00 104 LEU A N 1
ATOM 851 C CA . LEU A 1 104 ? -21.466 -5.894 35.935 1.00 98.00 104 LEU A CA 1
ATOM 852 C C . LEU A 1 104 ? -22.850 -5.680 36.565 1.00 98.00 104 LEU A C 1
ATOM 854 O O . LEU A 1 104 ? -23.030 -5.919 37.754 1.00 98.00 104 LEU A O 1
ATOM 858 N N . ASN A 1 105 ? -23.840 -5.278 35.763 1.00 97.38 105 ASN A N 1
ATOM 859 C CA . ASN A 1 105 ? -25.210 -5.067 36.243 1.00 97.38 105 ASN A CA 1
ATOM 860 C C . ASN A 1 105 ? -25.873 -6.363 36.742 1.00 97.38 105 ASN A C 1
ATOM 862 O O . ASN A 1 105 ? -26.710 -6.308 37.639 1.00 97.38 105 ASN A O 1
ATOM 866 N N . ALA A 1 106 ? -25.511 -7.512 36.167 1.00 97.88 106 ALA A N 1
ATOM 867 C CA . ALA A 1 106 ? -25.954 -8.833 36.610 1.00 97.88 106 ALA A CA 1
ATOM 868 C C . ALA A 1 106 ? -25.212 -9.334 37.868 1.00 97.88 106 ALA A C 1
ATOM 870 O O . ALA A 1 106 ? -25.575 -10.373 38.413 1.00 97.88 106 ALA A O 1
ATOM 871 N N . GLY A 1 107 ? -24.183 -8.614 38.330 1.00 97.44 107 GLY A N 1
ATOM 872 C CA . GLY A 1 107 ? -23.341 -9.016 39.458 1.00 97.44 107 GLY A CA 1
ATOM 873 C C . GLY A 1 107 ? -22.375 -10.164 39.145 1.00 97.44 107 GLY A C 1
ATOM 874 O O . GLY A 1 107 ? -21.802 -10.734 40.067 1.00 97.44 107 GLY A O 1
ATOM 875 N N . GLU A 1 108 ? -22.183 -10.512 37.867 1.00 97.88 108 GLU A N 1
ATOM 876 C CA . GLU A 1 108 ? -21.274 -11.587 37.434 1.00 97.88 108 GLU A CA 1
ATOM 877 C C . GLU A 1 108 ? -19.794 -11.202 37.545 1.00 97.88 108 GLU A C 1
ATOM 879 O O . GLU A 1 108 ? -18.931 -12.075 37.606 1.00 97.88 108 GLU A O 1
ATOM 884 N N . ILE A 1 109 ? -19.503 -9.901 37.517 1.00 97.75 109 ILE A N 1
ATOM 885 C CA . ILE A 1 109 ? -18.159 -9.341 37.671 1.00 97.75 109 ILE A CA 1
ATOM 886 C C . ILE A 1 109 ? -18.186 -8.200 38.681 1.00 97.75 109 ILE A C 1
ATOM 888 O O . ILE A 1 109 ? -19.197 -7.515 38.857 1.00 97.75 109 ILE A O 1
ATOM 892 N N . THR A 1 110 ? -17.051 -7.972 39.326 1.00 97.75 110 THR A N 1
ATOM 893 C CA . THR A 1 110 ? -16.865 -6.863 40.262 1.00 97.75 110 THR A CA 1
ATOM 894 C C . THR A 1 110 ? -16.628 -5.541 39.530 1.00 97.75 110 THR A C 1
ATOM 896 O O . THR A 1 110 ? -16.206 -5.498 38.372 1.00 97.75 110 THR A O 1
ATOM 899 N N . GLN A 1 111 ? -16.827 -4.423 40.235 1.00 97.62 111 GLN A N 1
ATOM 900 C CA . GLN A 1 111 ? -16.515 -3.094 39.700 1.00 97.62 111 GLN A CA 1
ATOM 901 C C . GLN A 1 111 ? -15.034 -2.956 39.303 1.00 97.62 111 GLN A C 1
ATOM 903 O O . GLN A 1 111 ? -14.724 -2.296 38.315 1.00 97.62 111 GLN A O 1
ATOM 908 N N . GLY A 1 112 ? -14.119 -3.574 40.060 1.00 97.69 112 GLY A N 1
ATOM 909 C CA . GLY A 1 112 ? -12.683 -3.540 39.773 1.00 97.69 112 GLY A CA 1
ATOM 910 C C . GLY A 1 112 ? -12.328 -4.254 38.469 1.00 97.69 112 GLY A C 1
ATOM 911 O O . GLY A 1 112 ? -11.606 -3.694 37.646 1.00 97.69 112 GLY A O 1
ATOM 912 N N . GLU A 1 113 ? -12.891 -5.446 38.250 1.00 96.62 113 GLU A N 1
ATOM 913 C CA . GLU A 1 113 ? -12.723 -6.210 37.006 1.00 96.62 113 GLU A CA 1
ATOM 914 C C . GLU A 1 113 ? -13.298 -5.461 35.803 1.00 96.62 113 GLU A C 1
ATOM 916 O O . GLU A 1 113 ? -12.632 -5.350 34.774 1.00 96.62 113 GLU A O 1
ATOM 921 N N . PHE A 1 114 ? -14.494 -4.878 35.950 1.00 97.75 114 PHE A N 1
ATOM 922 C CA . PHE A 1 114 ? -15.093 -4.052 34.904 1.00 97.75 114 PHE A CA 1
ATOM 923 C C . PHE A 1 114 ? -14.214 -2.849 34.551 1.00 97.75 114 PHE A C 1
ATOM 925 O O . PHE A 1 114 ? -13.973 -2.599 33.375 1.00 97.75 114 PHE A O 1
ATOM 932 N N . ASN A 1 115 ? -13.719 -2.108 35.548 1.00 97.69 115 ASN A N 1
ATOM 933 C CA . ASN A 1 115 ? -12.897 -0.920 35.310 1.00 97.69 115 ASN A CA 1
ATOM 934 C C . ASN A 1 115 ? -11.605 -1.263 34.556 1.00 97.69 115 ASN A C 1
ATOM 936 O O . ASN A 1 115 ? -11.190 -0.506 33.679 1.00 97.69 115 ASN A O 1
ATOM 940 N N . LEU A 1 116 ? -10.980 -2.397 34.889 1.00 97.25 116 LEU A N 1
ATOM 941 C CA . LEU A 1 116 ? -9.782 -2.869 34.203 1.00 97.25 116 LEU A CA 1
ATOM 942 C C . LEU A 1 116 ? -10.089 -3.241 32.744 1.00 97.25 116 LEU A C 1
ATOM 944 O O . LEU A 1 116 ? -9.421 -2.742 31.840 1.00 97.25 116 LEU A O 1
ATOM 948 N N . GLU A 1 117 ? -11.116 -4.068 32.507 1.00 96.62 117 GLU A N 1
ATOM 949 C CA . GLU A 1 117 ? -11.508 -4.475 31.150 1.00 96.62 117 GLU A CA 1
ATOM 950 C C . GLU A 1 117 ? -11.949 -3.268 30.301 1.00 96.62 117 GLU A C 1
ATOM 952 O O . GLU A 1 117 ? -11.547 -3.146 29.142 1.00 96.62 117 GLU A O 1
ATOM 957 N N . ASP A 1 118 ? -12.724 -2.339 30.870 1.00 97.81 118 ASP A N 1
ATOM 958 C CA . ASP A 1 118 ? -13.183 -1.136 30.170 1.00 97.81 118 ASP A CA 1
ATOM 959 C C . ASP A 1 118 ? -12.019 -0.220 29.786 1.00 97.81 118 ASP A C 1
ATOM 961 O O . ASP A 1 118 ? -11.997 0.282 28.662 1.00 97.81 118 ASP A O 1
ATOM 965 N N . ALA A 1 119 ? -11.023 -0.049 30.663 1.00 97.81 119 ALA A N 1
ATOM 966 C CA . ALA A 1 119 ? -9.828 0.737 30.365 1.00 97.81 119 ALA A CA 1
ATOM 967 C C . ALA A 1 119 ? -9.013 0.132 29.208 1.00 97.81 119 ALA A C 1
ATOM 969 O O . ALA A 1 119 ? -8.579 0.861 28.306 1.00 97.81 119 ALA A O 1
ATOM 970 N N . THR A 1 120 ? -8.847 -1.195 29.184 1.00 97.88 120 THR A N 1
ATOM 971 C CA . THR A 1 120 ? -8.182 -1.899 28.075 1.00 97.88 120 THR A CA 1
ATOM 972 C C . THR A 1 120 ? -8.959 -1.731 26.770 1.00 97.88 120 THR A C 1
ATOM 974 O O . THR A 1 120 ? -8.396 -1.287 25.769 1.00 97.88 120 THR A O 1
ATOM 977 N N . LEU A 1 121 ? -10.267 -1.999 26.780 1.00 97.69 121 LEU A N 1
ATOM 978 C CA . LEU A 1 121 ? -11.109 -1.876 25.587 1.00 97.69 121 LEU A CA 1
ATOM 979 C C . LEU A 1 121 ? -11.201 -0.428 25.086 1.00 97.69 121 LEU A C 1
ATOM 981 O O . LEU A 1 121 ? -11.236 -0.199 23.877 1.00 97.69 121 LEU A O 1
ATOM 985 N N . ALA A 1 122 ? -11.239 0.558 25.984 1.00 97.75 122 ALA A N 1
ATOM 986 C CA . ALA A 1 122 ? -11.226 1.972 25.621 1.00 97.75 122 ALA A CA 1
ATOM 987 C C . ALA A 1 122 ? -9.915 2.362 24.926 1.00 97.75 122 ALA A C 1
ATOM 989 O O . ALA A 1 122 ? -9.956 3.058 23.910 1.00 97.75 122 ALA A O 1
ATOM 990 N N . SER A 1 123 ? -8.782 1.862 25.427 1.00 98.12 123 SER A N 1
ATOM 991 C CA . SER A 1 123 ? -7.465 2.077 24.819 1.00 98.12 123 SER A CA 1
ATOM 992 C C . SER A 1 123 ? -7.383 1.451 23.423 1.00 98.12 123 SER A C 1
ATOM 994 O O . SER A 1 123 ? -6.953 2.113 22.481 1.00 98.12 123 SER A O 1
ATOM 996 N N . GLU A 1 124 ? -7.874 0.220 23.244 1.00 98.31 124 GLU A N 1
ATOM 997 C CA . GLU A 1 124 ? -7.923 -0.433 21.925 1.00 98.31 124 GLU A CA 1
ATOM 998 C C . GLU A 1 124 ? -8.823 0.310 20.929 1.00 98.31 124 GLU A C 1
ATOM 1000 O O . GLU A 1 124 ? -8.449 0.503 19.773 1.00 98.31 124 GLU A O 1
ATOM 1005 N N . VAL A 1 125 ? -10.005 0.760 21.366 1.00 98.44 125 VAL A N 1
ATOM 1006 C CA . VAL A 1 125 ? -10.904 1.558 20.518 1.00 98.44 125 VAL A CA 1
ATOM 1007 C C . VAL A 1 125 ? -10.228 2.852 20.077 1.00 98.44 125 VAL A C 1
ATOM 1009 O O . VAL A 1 125 ? -10.399 3.263 18.930 1.00 98.44 125 VAL A O 1
ATOM 1012 N N . GLN A 1 126 ? -9.488 3.503 20.973 1.00 98.44 126 GLN A N 1
ATOM 1013 C CA . GLN A 1 126 ? -8.778 4.733 20.652 1.00 98.44 126 GLN A CA 1
ATOM 1014 C C . GLN A 1 126 ? -7.642 4.482 19.652 1.00 98.44 126 GLN A C 1
ATOM 1016 O O . GLN A 1 126 ? -7.576 5.176 18.639 1.00 98.44 126 GLN A O 1
ATOM 1021 N N . ALA A 1 127 ? -6.838 3.439 19.865 1.00 98.38 127 ALA A N 1
ATOM 1022 C CA . ALA A 1 127 ? -5.773 3.054 18.941 1.00 98.38 127 ALA A CA 1
ATOM 1023 C C . ALA A 1 127 ? -6.310 2.744 17.531 1.00 98.38 127 ALA A C 1
ATOM 1025 O O . ALA A 1 127 ? -5.744 3.183 16.531 1.00 98.38 127 ALA A O 1
ATOM 1026 N N . GLU A 1 128 ? -7.442 2.040 17.424 1.00 98.31 128 GLU A N 1
ATOM 1027 C CA . GLU A 1 128 ? -8.046 1.760 16.116 1.00 98.31 128 GLU A CA 1
ATOM 1028 C C . GLU A 1 128 ? -8.623 3.007 15.440 1.00 98.31 128 GLU A C 1
ATOM 1030 O O . GLU A 1 128 ? -8.550 3.133 14.216 1.00 98.31 128 GLU A O 1
ATOM 1035 N N . LYS A 1 129 ? -9.173 3.956 16.207 1.00 98.31 129 LYS A N 1
ATOM 1036 C CA . LYS A 1 129 ? -9.621 5.245 15.656 1.00 98.31 129 LYS A CA 1
ATOM 1037 C C . LYS A 1 129 ? -8.455 6.046 15.091 1.00 98.31 129 LYS A C 1
ATOM 1039 O O . LYS A 1 129 ? -8.576 6.581 13.993 1.00 98.31 129 LYS A O 1
ATOM 1044 N N . GLU A 1 130 ? -7.346 6.106 15.818 1.00 98.31 130 GLU A N 1
ATOM 1045 C CA . GLU A 1 130 ? -6.131 6.784 15.364 1.00 98.31 130 GLU A CA 1
ATOM 1046 C C . GLU A 1 130 ? -5.601 6.143 14.082 1.00 98.31 130 GLU A C 1
ATOM 1048 O O . GLU A 1 130 ? -5.355 6.845 13.105 1.00 98.31 130 GLU A O 1
ATOM 1053 N N . ALA A 1 131 ? -5.543 4.810 14.025 1.00 97.94 131 ALA A N 1
ATOM 1054 C CA . ALA A 1 131 ? -5.131 4.100 12.819 1.00 97.94 131 ALA A CA 1
ATOM 1055 C C . ALA A 1 131 ? -6.048 4.383 11.610 1.00 97.94 131 ALA A C 1
ATOM 1057 O O . ALA A 1 131 ? -5.566 4.508 10.486 1.00 97.94 131 ALA A O 1
ATOM 1058 N N . VAL A 1 132 ? -7.364 4.526 11.816 1.00 98.19 132 VAL A N 1
ATOM 1059 C CA . VAL A 1 132 ? -8.294 4.935 10.746 1.00 98.19 132 VAL A CA 1
ATOM 1060 C C . VAL A 1 132 ? -7.994 6.350 10.246 1.00 98.19 132 VAL A C 1
ATOM 1062 O O . VAL A 1 132 ? -8.054 6.584 9.039 1.00 98.19 132 VAL A O 1
ATOM 1065 N N . GLU A 1 133 ? -7.686 7.294 11.135 1.00 98.06 133 GLU A N 1
ATOM 1066 C CA . GLU A 1 133 ? -7.334 8.660 10.730 1.00 98.06 133 GLU A CA 1
ATOM 1067 C C . GLU A 1 133 ? -6.005 8.709 9.971 1.00 98.06 133 GLU A C 1
ATOM 1069 O O . GLU A 1 133 ? -5.927 9.383 8.944 1.00 98.06 133 GLU A O 1
ATOM 1074 N N . VAL A 1 134 ? -5.007 7.925 10.390 1.00 97.94 134 VAL A N 1
ATOM 1075 C CA . VAL A 1 134 ? -3.744 7.768 9.649 1.00 97.94 134 VAL A CA 1
ATOM 1076 C C . VAL A 1 134 ? -4.006 7.272 8.224 1.00 97.94 134 VAL A C 1
ATOM 1078 O O . VAL A 1 134 ? -3.589 7.918 7.265 1.00 97.94 134 VAL A O 1
ATOM 1081 N N . LEU A 1 135 ? -4.789 6.203 8.054 1.00 96.62 135 LEU A N 1
ATOM 1082 C CA . LEU A 1 135 ? -5.108 5.665 6.724 1.00 96.62 135 LEU A CA 1
ATOM 1083 C C . LEU A 1 135 ? -5.868 6.666 5.838 1.00 96.62 135 LEU A C 1
ATOM 1085 O O . LEU A 1 135 ? -5.670 6.702 4.621 1.00 96.62 135 LEU A O 1
ATOM 1089 N N . LYS A 1 136 ? -6.734 7.506 6.421 1.00 96.00 136 LYS A N 1
ATOM 1090 C CA . LYS A 1 136 ? -7.407 8.586 5.679 1.00 96.00 136 LYS A CA 1
ATOM 1091 C C . LYS A 1 136 ? -6.433 9.675 5.239 1.00 96.00 136 LYS A C 1
ATOM 1093 O O . LYS A 1 136 ? -6.565 10.183 4.124 1.00 96.00 136 LYS A O 1
ATOM 1098 N N . GLN A 1 137 ? -5.487 10.047 6.099 1.00 95.56 137 GLN A N 1
ATOM 1099 C CA . GLN A 1 137 ? -4.451 11.022 5.763 1.00 95.56 137 GLN A CA 1
ATOM 1100 C C . GLN A 1 137 ? -3.556 10.494 4.644 1.00 95.56 137 GLN A C 1
ATOM 1102 O O . GLN A 1 137 ? -3.334 11.207 3.670 1.00 95.56 137 GLN A O 1
ATOM 1107 N N . GLU A 1 138 ? -3.129 9.233 4.719 1.00 92.75 138 GLU A N 1
ATOM 1108 C CA . GLU A 1 138 ? -2.354 8.575 3.663 1.00 92.75 138 GLU A CA 1
ATOM 1109 C C . GLU A 1 138 ? -3.116 8.532 2.335 1.00 92.75 138 GLU A C 1
ATOM 1111 O O . GLU A 1 138 ? -2.569 8.885 1.291 1.00 92.75 138 GLU A O 1
ATOM 1116 N N . ALA A 1 139 ? -4.402 8.166 2.364 1.00 92.00 139 ALA A N 1
ATOM 1117 C CA . ALA A 1 139 ? -5.242 8.175 1.170 1.00 92.00 139 ALA A CA 1
ATOM 1118 C C . ALA A 1 139 ? -5.393 9.586 0.577 1.00 92.00 139 ALA A C 1
ATOM 1120 O O . ALA A 1 139 ? -5.372 9.745 -0.643 1.00 92.00 139 ALA A O 1
ATOM 1121 N N . SER A 1 140 ? -5.510 10.609 1.428 1.00 92.06 140 SER A N 1
ATOM 1122 C CA . SER A 1 140 ? -5.614 12.005 0.990 1.00 92.06 140 SER A CA 1
ATOM 1123 C C . SER A 1 140 ? -4.299 12.511 0.400 1.00 92.06 140 SER A C 1
ATOM 1125 O O . SER A 1 140 ? -4.312 13.175 -0.631 1.00 92.06 140 SER A O 1
ATOM 1127 N N . ALA A 1 141 ? -3.163 12.166 1.012 1.00 90.31 141 ALA A N 1
ATOM 1128 C CA . ALA A 1 141 ? -1.836 12.508 0.510 1.00 90.31 141 ALA A CA 1
ATOM 1129 C C . ALA A 1 141 ? -1.560 11.854 -0.852 1.00 90.31 141 ALA A C 1
ATOM 1131 O O . ALA A 1 141 ? -1.048 12.514 -1.753 1.00 90.31 141 ALA A O 1
ATOM 1132 N N . ALA A 1 142 ? -1.955 10.590 -1.026 1.00 86.50 142 ALA A N 1
ATOM 1133 C CA . ALA A 1 142 ? -1.838 9.893 -2.304 1.00 86.50 142 ALA A CA 1
ATOM 1134 C C . ALA A 1 142 ? -2.711 10.538 -3.397 1.00 86.50 142 ALA A C 1
ATOM 1136 O O . ALA A 1 142 ? -2.250 10.736 -4.517 1.00 86.50 142 ALA A O 1
ATOM 1137 N N . ALA A 1 143 ? -3.940 10.941 -3.059 1.00 86.25 143 ALA A N 1
ATOM 1138 C CA . ALA A 1 143 ? -4.846 11.625 -3.985 1.00 86.25 143 ALA A CA 1
ATOM 1139 C C . ALA A 1 143 ? -4.446 13.081 -4.293 1.00 86.25 143 ALA A C 1
ATOM 1141 O O . ALA A 1 143 ? -4.907 13.646 -5.283 1.00 86.25 143 ALA A O 1
ATOM 1142 N N . ALA A 1 144 ? -3.613 13.703 -3.453 1.00 86.81 144 ALA A N 1
ATOM 1143 C CA . ALA A 1 144 ? -3.159 15.077 -3.642 1.00 86.81 144 ALA A CA 1
ATOM 1144 C C . ALA A 1 144 ? -2.102 15.218 -4.747 1.00 86.81 144 ALA A C 1
ATOM 1146 O O . ALA A 1 144 ? -1.854 16.336 -5.195 1.00 86.81 144 ALA A O 1
ATOM 1147 N N . VAL A 1 145 ? -1.476 14.119 -5.185 1.00 82.19 145 VAL A N 1
ATOM 1148 C CA . VAL A 1 145 ? -0.522 14.148 -6.298 1.00 82.19 145 VAL A CA 1
ATOM 1149 C C . VAL A 1 145 ? -1.299 14.369 -7.598 1.00 82.19 145 VAL A C 1
ATOM 1151 O O . VAL A 1 145 ? -2.091 13.506 -7.982 1.00 82.19 145 VAL A O 1
ATOM 1154 N N . PRO A 1 146 ? -1.092 15.494 -8.305 1.00 85.12 146 PRO A N 1
ATOM 1155 C CA . PRO A 1 146 ? -1.794 15.726 -9.552 1.00 85.12 146 PRO A CA 1
ATOM 1156 C C . PRO A 1 146 ? -1.307 14.744 -10.621 1.00 85.12 146 PRO A C 1
ATOM 1158 O O . PRO A 1 146 ? -0.105 14.536 -10.801 1.00 85.12 146 PRO A O 1
ATOM 1161 N N . ASP A 1 147 ? -2.256 14.187 -11.370 1.00 85.38 147 ASP A N 1
ATOM 1162 C CA . ASP A 1 147 ? -2.025 13.183 -12.418 1.00 85.38 147 ASP A CA 1
ATOM 1163 C C . ASP A 1 147 ? -0.960 13.632 -13.436 1.00 85.38 147 ASP A C 1
ATOM 1165 O O . ASP A 1 147 ? -0.033 12.899 -13.780 1.00 85.38 147 ASP A O 1
ATOM 1169 N N . ALA A 1 148 ? -0.996 14.912 -13.816 1.00 86.38 148 ALA A N 1
ATOM 1170 C CA . ALA A 1 148 ? -0.014 15.516 -14.712 1.00 86.38 148 ALA A CA 1
ATOM 1171 C C . ALA A 1 148 ? 1.421 15.502 -14.149 1.00 86.38 148 ALA A C 1
ATOM 1173 O O . ALA A 1 148 ? 2.382 15.307 -14.896 1.00 86.38 148 ALA A O 1
ATOM 1174 N N . GLU A 1 149 ? 1.587 15.695 -12.839 1.00 89.88 149 GLU A N 1
ATOM 1175 C CA . GLU A 1 149 ? 2.903 15.664 -12.201 1.00 89.88 149 GLU A CA 1
ATOM 1176 C C . GLU A 1 149 ? 3.425 14.231 -12.072 1.00 89.88 149 GLU A C 1
ATOM 1178 O O . GLU A 1 149 ? 4.609 13.987 -12.311 1.00 89.88 149 GLU A O 1
ATOM 1183 N N . LEU A 1 150 ? 2.544 13.268 -11.783 1.00 88.38 150 LEU A N 1
ATOM 1184 C CA . LEU A 1 150 ? 2.885 11.847 -11.808 1.00 88.38 150 LEU A CA 1
ATOM 1185 C C . LEU A 1 150 ? 3.345 11.414 -13.208 1.00 88.38 150 LEU A C 1
ATOM 1187 O O . LEU A 1 150 ? 4.418 10.826 -13.350 1.00 88.38 150 LEU A O 1
ATOM 1191 N N . HIS A 1 151 ? 2.583 11.763 -14.248 1.00 92.44 151 HIS A N 1
ATOM 1192 C CA . HIS A 1 151 ? 2.914 11.445 -15.639 1.00 92.44 151 HIS A CA 1
ATOM 1193 C C . HIS A 1 151 ? 4.260 12.036 -16.050 1.00 92.44 151 HIS A C 1
ATOM 1195 O O . HIS A 1 151 ? 5.080 11.348 -16.663 1.00 92.44 151 HIS A O 1
ATOM 1201 N N . LYS A 1 152 ? 4.513 13.294 -15.673 1.00 94.25 152 LYS A N 1
ATOM 1202 C CA . LYS A 1 152 ? 5.792 13.960 -15.917 1.00 94.25 152 LYS A CA 1
ATOM 1203 C C . LYS A 1 152 ? 6.947 13.217 -15.241 1.00 94.25 152 LYS A C 1
ATOM 1205 O O . LYS A 1 152 ? 7.905 12.861 -15.922 1.00 94.25 152 LYS A O 1
ATOM 1210 N N . ARG A 1 153 ? 6.836 12.918 -13.942 1.00 94.00 153 ARG A N 1
ATOM 1211 C CA . ARG A 1 153 ? 7.882 12.209 -13.179 1.00 94.00 153 ARG A CA 1
ATOM 1212 C C . ARG A 1 153 ? 8.174 10.819 -13.746 1.00 94.00 153 ARG A C 1
ATOM 1214 O O . ARG A 1 153 ? 9.336 10.429 -13.840 1.00 94.00 153 ARG A O 1
ATOM 1221 N N . ILE A 1 154 ? 7.140 10.073 -14.142 1.00 95.19 154 ILE A N 1
ATOM 1222 C CA . ILE A 1 154 ? 7.304 8.747 -14.758 1.00 95.19 154 ILE A CA 1
ATOM 1223 C C . ILE A 1 154 ? 8.004 8.873 -16.111 1.00 95.19 154 ILE A C 1
ATOM 1225 O O . ILE A 1 154 ? 8.977 8.158 -16.353 1.00 95.19 154 ILE A O 1
ATOM 1229 N N . ARG A 1 155 ? 7.554 9.799 -16.968 1.00 96.12 155 ARG A N 1
ATOM 1230 C CA . ARG A 1 155 ? 8.171 10.072 -18.273 1.00 96.12 155 ARG A CA 1
ATOM 1231 C C . ARG A 1 155 ? 9.656 10.401 -18.116 1.00 96.12 155 ARG A C 1
ATOM 1233 O O . ARG A 1 155 ? 10.489 9.741 -18.730 1.00 96.12 155 ARG A O 1
ATOM 1240 N N . GLU A 1 156 ? 9.991 11.361 -17.260 1.00 96.69 156 GLU A N 1
ATOM 1241 C CA . GLU A 1 156 ? 11.377 11.759 -16.979 1.00 96.69 156 GLU A CA 1
ATOM 1242 C C . GLU A 1 156 ? 12.207 10.591 -16.427 1.00 96.69 156 GLU A C 1
ATOM 1244 O O . GLU A 1 156 ? 13.331 10.365 -16.871 1.00 96.69 156 GLU A O 1
ATOM 1249 N N . GLY A 1 157 ? 11.642 9.790 -15.520 1.00 96.19 157 GLY A N 1
ATOM 1250 C CA . GLY A 1 157 ? 12.316 8.619 -14.960 1.00 96.19 157 GLY A CA 1
ATOM 1251 C C . GLY A 1 157 ? 12.599 7.517 -15.987 1.00 96.19 157 GLY A C 1
ATOM 1252 O O . GLY A 1 157 ? 13.651 6.877 -15.922 1.00 96.19 157 GLY A O 1
ATOM 1253 N N . VAL A 1 158 ? 11.687 7.282 -16.935 1.00 96.88 158 VAL A N 1
ATOM 1254 C CA . VAL A 1 158 ? 11.893 6.320 -18.033 1.00 96.88 158 VAL A CA 1
ATOM 1255 C C . VAL A 1 158 ? 12.974 6.824 -18.986 1.00 96.88 158 VAL A C 1
ATOM 1257 O O . VAL A 1 158 ? 13.890 6.065 -19.308 1.00 96.88 158 VAL A O 1
ATOM 1260 N N . LEU A 1 159 ? 12.914 8.100 -19.378 1.00 96.56 159 LEU A N 1
ATOM 1261 C CA . LEU A 1 159 ? 13.903 8.717 -20.264 1.00 96.56 159 LEU A CA 1
ATOM 1262 C C . LEU A 1 159 ? 15.306 8.698 -19.647 1.00 96.56 159 LEU A C 1
ATOM 1264 O O . LEU A 1 159 ? 16.236 8.208 -20.280 1.00 96.56 159 LEU A O 1
ATOM 1268 N N . ALA A 1 160 ? 15.450 9.112 -18.387 1.00 97.00 160 ALA A N 1
ATOM 1269 C CA . ALA A 1 160 ? 16.742 9.126 -17.703 1.00 97.00 160 ALA A CA 1
ATOM 1270 C C . ALA A 1 160 ? 17.364 7.722 -17.584 1.00 97.00 160 ALA A C 1
ATOM 1272 O O . ALA A 1 160 ? 18.572 7.544 -17.744 1.00 97.00 160 ALA A O 1
ATOM 1273 N N . LYS A 1 161 ? 16.549 6.689 -17.323 1.00 96.38 161 LYS A N 1
ATOM 1274 C CA . LYS A 1 161 ? 17.024 5.293 -17.305 1.00 96.38 161 LYS A CA 1
ATOM 1275 C C . LYS A 1 161 ? 17.477 4.828 -18.685 1.00 96.38 161 LYS A C 1
ATOM 1277 O O . LYS A 1 161 ? 18.455 4.084 -18.784 1.00 96.38 161 LYS A O 1
ATOM 1282 N N . HIS A 1 162 ? 16.759 5.234 -19.726 1.00 96.69 162 HIS A N 1
ATOM 1283 C CA . HIS A 1 162 ? 17.092 4.884 -21.095 1.00 96.69 162 HIS A CA 1
ATOM 1284 C C . HIS A 1 162 ? 18.396 5.546 -21.548 1.00 96.69 162 HIS A C 1
ATOM 1286 O O . HIS A 1 162 ? 19.307 4.844 -21.980 1.00 96.69 162 HIS A O 1
ATOM 1292 N N . GLU A 1 163 ? 18.525 6.856 -21.342 1.00 96.94 163 GLU A N 1
ATOM 1293 C CA . GLU A 1 163 ? 19.738 7.624 -21.634 1.00 96.94 163 GLU A CA 1
ATOM 1294 C C . GLU A 1 163 ? 20.951 7.034 -20.907 1.00 96.94 163 GLU A C 1
ATOM 1296 O O . GLU A 1 163 ? 21.963 6.716 -21.527 1.00 96.94 163 GLU A O 1
ATOM 1301 N N . LYS A 1 164 ? 20.808 6.735 -19.610 1.00 97.25 164 LYS A N 1
ATOM 1302 C CA . LYS A 1 164 ? 21.854 6.056 -18.837 1.00 97.25 164 LYS A CA 1
ATOM 1303 C C . LYS A 1 164 ? 22.237 4.694 -19.424 1.00 97.25 164 LYS A C 1
ATOM 1305 O O . LYS A 1 164 ? 23.405 4.314 -19.376 1.00 97.25 164 LYS A O 1
ATOM 1310 N N . SER A 1 165 ? 21.270 3.938 -19.943 1.00 96.31 165 SER A N 1
ATOM 1311 C CA . SER A 1 165 ? 21.531 2.629 -20.553 1.00 96.31 165 SER A CA 1
ATOM 1312 C C . SER A 1 165 ? 22.317 2.764 -21.856 1.00 96.31 165 SER A C 1
ATOM 1314 O O . SER A 1 165 ? 23.237 1.976 -22.078 1.00 96.31 165 SER A O 1
ATOM 1316 N N . ILE A 1 166 ? 22.009 3.780 -22.668 1.00 96.56 166 ILE A N 1
ATOM 1317 C CA . ILE A 1 166 ? 22.777 4.126 -23.870 1.00 96.56 166 ILE A CA 1
ATOM 1318 C C . ILE A 1 166 ? 24.209 4.492 -23.479 1.00 96.56 166 ILE A C 1
ATOM 1320 O O . ILE A 1 166 ? 25.131 3.790 -23.886 1.00 96.56 166 ILE A O 1
ATOM 1324 N N . SER A 1 167 ? 24.403 5.491 -22.611 1.00 96.88 167 SER A N 1
ATOM 1325 C CA . SER A 1 167 ? 25.746 5.961 -22.243 1.00 96.88 167 SER A CA 1
ATOM 1326 C C . SER A 1 167 ? 26.609 4.860 -21.622 1.00 96.88 167 SER A C 1
ATOM 1328 O O . SER A 1 167 ? 27.795 4.751 -21.924 1.00 96.88 167 SER A O 1
ATOM 1330 N N . ASN A 1 168 ? 26.024 4.002 -20.780 1.00 96.50 168 ASN A N 1
ATOM 1331 C CA . ASN A 1 168 ? 26.741 2.863 -20.206 1.00 96.50 168 ASN A CA 1
ATOM 1332 C C . ASN A 1 168 ? 27.180 1.858 -21.280 1.00 96.50 168 ASN A C 1
ATOM 1334 O O . ASN A 1 168 ? 28.277 1.309 -21.194 1.00 96.50 168 ASN A O 1
ATOM 1338 N N . THR A 1 169 ? 26.326 1.604 -22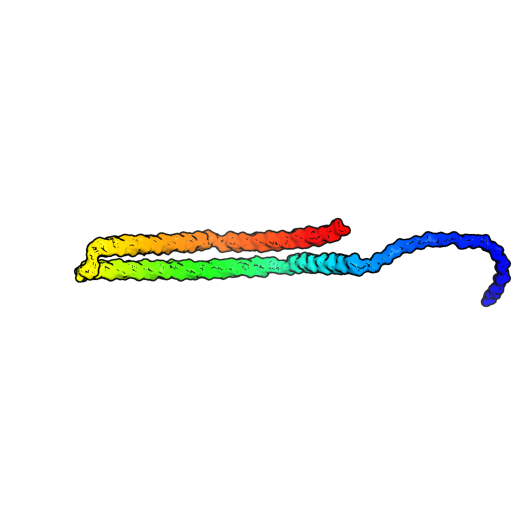.273 1.00 95.12 169 THR A N 1
ATOM 1339 C CA . THR A 1 169 ? 26.620 0.655 -23.354 1.00 95.12 169 THR A CA 1
ATOM 1340 C C . THR A 1 169 ? 27.664 1.226 -24.311 1.00 95.12 169 THR A C 1
ATOM 1342 O O . THR A 1 169 ? 28.589 0.517 -24.696 1.00 95.12 169 THR A O 1
ATOM 1345 N N . GLU A 1 170 ? 27.582 2.517 -24.632 1.00 94.75 170 GLU A N 1
ATOM 1346 C CA . GLU A 1 170 ? 28.596 3.226 -25.419 1.00 94.75 170 GLU A CA 1
ATOM 1347 C C . GLU A 1 170 ? 29.956 3.216 -24.720 1.00 94.75 170 GLU A C 1
ATOM 1349 O O . GLU A 1 170 ? 30.956 2.838 -25.328 1.00 94.75 170 GLU A O 1
ATOM 1354 N N . ALA A 1 171 ? 30.000 3.547 -23.426 1.00 94.94 171 ALA A N 1
ATOM 1355 C CA . ALA A 1 171 ? 31.229 3.488 -22.639 1.00 94.94 171 ALA A CA 1
ATOM 1356 C C . ALA A 1 171 ? 31.810 2.065 -22.599 1.00 94.94 171 ALA A C 1
ATOM 1358 O O . ALA A 1 171 ? 33.023 1.879 -22.722 1.00 94.94 171 ALA A O 1
ATOM 1359 N N . TYR A 1 172 ? 30.949 1.049 -22.477 1.00 93.00 172 TYR A N 1
ATOM 1360 C CA . TYR A 1 172 ? 31.366 -0.348 -22.537 1.00 93.00 172 TYR A CA 1
ATOM 1361 C C . TYR A 1 172 ? 31.970 -0.703 -23.900 1.00 93.00 172 TYR A C 1
ATOM 1363 O O . TYR A 1 172 ? 33.041 -1.303 -23.946 1.00 93.00 172 TYR A O 1
ATOM 1371 N N . LEU A 1 173 ? 31.354 -0.278 -25.004 1.00 92.81 173 LEU A N 1
ATOM 1372 C CA . LEU A 1 173 ? 31.889 -0.482 -26.352 1.00 92.81 173 LEU A CA 1
ATOM 1373 C C . LEU A 1 173 ? 33.225 0.240 -26.565 1.00 92.81 173 LEU A C 1
ATOM 1375 O O . LEU A 1 173 ? 34.155 -0.357 -27.102 1.00 92.81 173 LEU A O 1
ATOM 1379 N N . MET A 1 174 ? 33.358 1.481 -26.090 1.00 91.56 174 MET A N 1
ATOM 1380 C CA . MET A 1 174 ? 34.612 2.242 -26.165 1.00 91.56 174 MET A CA 1
ATOM 1381 C C . MET A 1 174 ? 35.751 1.582 -25.380 1.00 91.56 174 MET A C 1
ATOM 1383 O O . MET A 1 174 ? 36.907 1.700 -25.779 1.00 91.56 174 MET A O 1
ATOM 1387 N N . SER A 1 175 ? 35.446 0.849 -24.303 1.00 89.94 175 SER A N 1
ATOM 1388 C CA . SER A 1 175 ? 36.463 0.133 -23.520 1.00 89.94 175 SER A CA 1
ATOM 1389 C C . SER A 1 175 ? 37.196 -0.949 -24.323 1.00 89.94 175 SER A C 1
ATOM 1391 O O . SER A 1 175 ? 38.363 -1.215 -24.050 1.00 89.94 175 SER A O 1
ATOM 1393 N N . PHE A 1 176 ? 36.560 -1.519 -25.355 1.00 83.62 176 PHE A N 1
ATOM 1394 C CA . PHE A 1 176 ? 37.203 -2.483 -26.253 1.00 83.62 176 PHE A CA 1
ATOM 1395 C C . PHE A 1 176 ? 38.215 -1.833 -27.197 1.00 83.62 176 PHE A C 1
ATOM 1397 O O . PHE A 1 176 ? 39.170 -2.488 -27.589 1.00 83.62 176 PHE A O 1
ATOM 1404 N N . SER A 1 177 ? 38.037 -0.553 -27.534 1.00 72.19 177 SER A N 1
ATOM 1405 C CA . SER A 1 177 ? 38.973 0.203 -28.378 1.00 72.19 177 SER A CA 1
ATOM 1406 C C . SER A 1 177 ? 40.252 0.621 -27.640 1.00 72.19 177 SER A C 1
ATOM 1408 O O . SER A 1 177 ? 41.166 1.156 -28.262 1.00 72.19 177 SER A O 1
ATOM 1410 N N . LEU A 1 178 ? 40.298 0.432 -26.317 1.00 65.94 178 LEU A N 1
ATOM 1411 C CA . LEU A 1 178 ? 41.444 0.738 -25.453 1.00 65.94 178 LEU A CA 1
ATOM 1412 C C . LEU A 1 178 ? 42.294 -0.506 -25.115 1.00 65.94 178 LEU A C 1
ATOM 1414 O O . LEU A 1 178 ? 43.284 -0.371 -24.394 1.00 65.94 178 LEU A O 1
ATOM 1418 N N . LEU A 1 179 ? 41.893 -1.691 -25.596 1.00 59.12 179 LEU A N 1
ATOM 1419 C CA . LEU A 1 179 ? 42.593 -2.979 -25.466 1.00 59.12 179 LEU A CA 1
ATOM 1420 C C . LEU A 1 179 ? 43.440 -3.274 -26.708 1.00 59.12 179 LEU A C 1
ATOM 1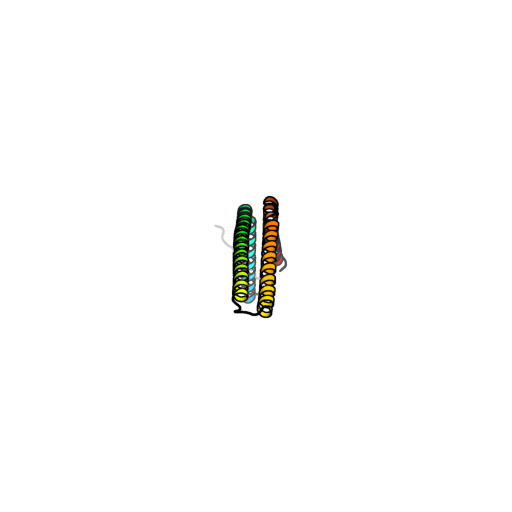422 O O . LEU A 1 179 ? 44.531 -3.858 -26.520 1.00 59.12 179 LEU A O 1
#

Foldseek 3Di:
DDDDDDDDDDDDDDDDDDPPPPPPPPPPVVVVVVVVVLVVVLVVLVVVLVCLVPDPLVVVLVVLLVVVVVVLVVVLVVLVVLLVVLVVVLVVLVVVLVVLVVCVVVVVDDPVVNVVSNVVSVVSSVVSVVVSVVSVVVSVVSVPPDSVNVSVVSSVVSVVVSVVSNVVSVVVSVVSVVD

Organism: Asparagus officinalis (NCBI:txid4686)

Radius of gyration: 42.16 Å; chains: 1; bounding box: 105×37×126 Å